Protein AF-A0A6L8WA72-F1 (afdb_monomer_lite)

Structure (mmCIF, N/CA/C/O backbone):
data_AF-A0A6L8WA72-F1
#
_entry.id   AF-A0A6L8WA72-F1
#
loop_
_atom_site.group_PDB
_atom_site.id
_atom_site.type_symbol
_atom_site.label_atom_id
_atom_site.label_alt_id
_atom_site.label_comp_id
_atom_site.label_asym_id
_atom_site.label_entity_id
_atom_site.label_seq_id
_atom_site.pdbx_PDB_ins_code
_atom_site.Cartn_x
_atom_site.Cartn_y
_atom_site.Cartn_z
_atom_site.occupancy
_atom_site.B_iso_or_equiv
_atom_site.auth_seq_id
_atom_site.auth_comp_id
_atom_site.auth_asym_id
_atom_site.auth_atom_id
_atom_site.pdbx_PDB_model_num
ATOM 1 N N . MET A 1 1 ? -19.493 1.531 -9.668 1.00 48.72 1 MET A N 1
ATOM 2 C CA . MET A 1 1 ? -18.537 1.687 -10.793 1.00 48.72 1 MET A CA 1
ATOM 3 C C . MET A 1 1 ? -17.182 1.018 -10.535 1.00 48.72 1 MET A C 1
ATOM 5 O O . MET A 1 1 ? -16.609 0.491 -11.476 1.00 48.72 1 MET A O 1
ATOM 9 N N . THR A 1 2 ? -16.727 0.914 -9.285 1.00 42.72 2 THR A N 1
ATOM 10 C CA . THR A 1 2 ? -15.458 0.289 -8.844 1.00 42.72 2 THR A CA 1
ATOM 11 C C . THR A 1 2 ? -15.287 -1.206 -9.161 1.00 42.72 2 THR A C 1
ATOM 13 O O . THR A 1 2 ? -14.178 -1.656 -9.432 1.00 42.72 2 THR A O 1
ATOM 16 N N . LYS A 1 3 ? -16.370 -1.995 -9.230 1.00 40.84 3 LYS A N 1
ATOM 17 C CA . LYS A 1 3 ? -16.275 -3.441 -9.529 1.00 40.84 3 LYS A CA 1
ATOM 18 C C . LYS A 1 3 ? -15.868 -3.768 -10.977 1.00 40.84 3 LYS A C 1
ATOM 20 O O . LYS A 1 3 ? -15.261 -4.807 -11.194 1.00 40.84 3 LYS A O 1
ATOM 25 N N . LYS A 1 4 ? -16.155 -2.894 -11.956 1.00 44.88 4 L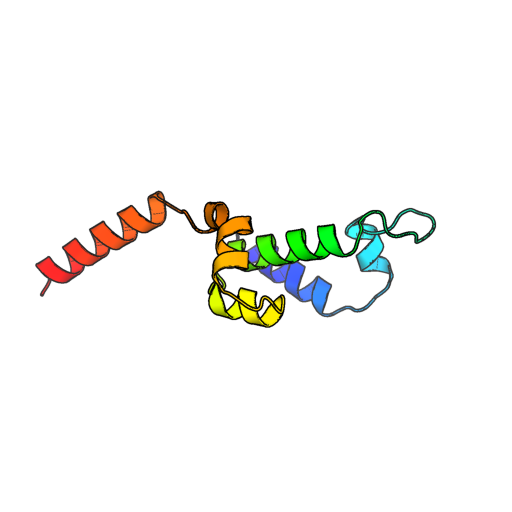YS A N 1
ATOM 26 C CA . LYS A 1 4 ? -15.813 -3.134 -13.377 1.00 44.88 4 LYS A CA 1
ATOM 27 C C . LYS A 1 4 ? -14.315 -2.964 -13.662 1.00 44.88 4 LYS A C 1
ATOM 29 O O . LYS A 1 4 ? -13.772 -3.689 -14.488 1.00 44.88 4 LYS A O 1
ATOM 34 N N . ILE A 1 5 ? -13.649 -2.061 -12.940 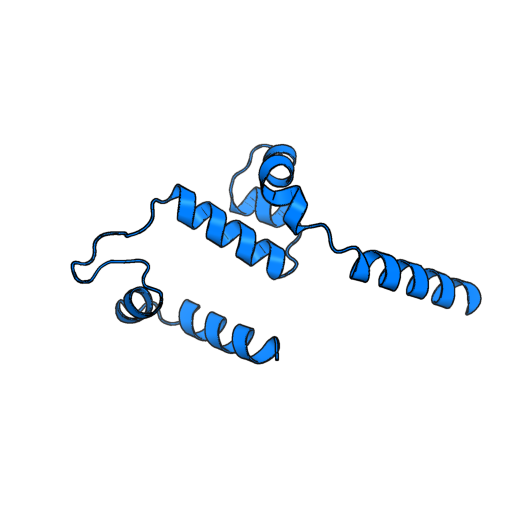1.00 51.97 5 ILE A N 1
ATOM 35 C CA . ILE A 1 5 ? -12.191 -1.869 -13.005 1.00 51.97 5 ILE A CA 1
ATOM 36 C C . ILE A 1 5 ? -11.479 -3.107 -12.433 1.00 51.97 5 ILE A C 1
ATOM 38 O O . ILE A 1 5 ? -10.533 -3.616 -13.031 1.00 51.97 5 ILE A O 1
ATOM 42 N N . LEU A 1 6 ? -12.013 -3.654 -11.334 1.00 44.31 6 LEU A N 1
ATOM 43 C CA . LEU A 1 6 ? -11.462 -4.818 -10.636 1.00 44.31 6 LEU A CA 1
ATOM 44 C C . LEU A 1 6 ? -11.507 -6.111 -11.474 1.00 44.31 6 LEU A C 1
ATOM 46 O O . LEU A 1 6 ? -10.569 -6.904 -11.435 1.00 44.31 6 LEU A O 1
ATOM 50 N N . THR A 1 7 ? -12.568 -6.320 -12.265 1.00 44.78 7 THR A N 1
ATOM 51 C CA . THR A 1 7 ? -12.662 -7.486 -13.165 1.00 44.78 7 THR A CA 1
ATOM 52 C C . THR A 1 7 ? -11.696 -7.368 -14.347 1.00 44.78 7 THR A C 1
ATOM 54 O O . THR A 1 7 ? -11.105 -8.366 -14.743 1.00 44.78 7 THR A O 1
ATOM 57 N N . SER A 1 8 ? -11.471 -6.152 -14.858 1.00 45.75 8 SER A N 1
ATOM 58 C CA . SER A 1 8 ? -10.559 -5.908 -15.985 1.00 45.75 8 SER A CA 1
ATOM 59 C C . SER A 1 8 ? -9.086 -6.133 -15.607 1.00 45.75 8 SER A C 1
ATOM 61 O O . SER A 1 8 ? -8.361 -6.833 -16.309 1.00 45.75 8 SER A O 1
ATOM 63 N N . LEU A 1 9 ? -8.649 -5.632 -14.445 1.00 50.59 9 LEU A N 1
ATOM 64 C CA . LEU A 1 9 ? -7.274 -5.808 -13.948 1.00 50.59 9 LEU A CA 1
ATOM 65 C C . LEU A 1 9 ? -6.927 -7.271 -13.625 1.00 50.59 9 LEU A C 1
ATOM 67 O O . LEU A 1 9 ? -5.799 -7.704 -13.853 1.00 50.59 9 LEU A O 1
ATOM 71 N N . CYS A 1 10 ? -7.899 -8.055 -13.149 1.00 36.28 10 CYS A N 1
ATOM 72 C CA . CYS A 1 10 ? -7.713 -9.484 -12.888 1.00 36.28 10 CYS A CA 1
ATOM 73 C C . CYS A 1 10 ? -7.539 -10.293 -14.189 1.00 36.28 10 CYS A C 1
ATOM 75 O O . CYS A 1 10 ? -6.713 -11.204 -14.245 1.00 36.28 10 CYS A O 1
ATOM 77 N N . SER A 1 11 ? -8.243 -9.918 -15.264 1.00 42.03 11 SER A N 1
ATOM 78 C CA . SER A 1 11 ? -8.046 -10.515 -16.591 1.00 42.03 11 SER A CA 1
ATOM 79 C C . SER A 1 11 ? -6.686 -10.157 -17.200 1.00 42.03 11 SER A C 1
ATOM 81 O O . SER A 1 11 ? -6.045 -11.025 -17.786 1.00 42.03 11 SER A O 1
ATOM 83 N N . ILE A 1 12 ? -6.210 -8.921 -16.999 1.00 51.00 12 ILE A N 1
ATOM 84 C CA . ILE A 1 12 ? -4.904 -8.448 -17.493 1.00 51.00 12 ILE A CA 1
ATOM 85 C C . ILE A 1 12 ? -3.742 -9.174 -16.796 1.00 51.00 12 ILE A C 1
ATOM 87 O O . ILE A 1 12 ? -2.781 -9.566 -17.452 1.00 51.00 12 ILE A O 1
ATOM 91 N N . LEU A 1 13 ? -3.845 -9.426 -15.486 1.00 48.28 13 LEU A N 1
ATOM 92 C CA . LEU A 1 13 ? -2.828 -10.174 -14.735 1.00 48.28 13 LEU A CA 1
ATOM 93 C C . LEU A 1 13 ? -2.794 -11.678 -15.081 1.00 48.28 13 LEU A C 1
ATOM 95 O O . LEU A 1 13 ? -1.762 -12.317 -14.890 1.00 48.28 13 LEU A O 1
ATOM 99 N N . SER A 1 14 ? -3.891 -12.250 -15.598 1.00 41.66 14 SER A N 1
ATOM 100 C CA . SER A 1 14 ? -3.987 -13.679 -15.943 1.00 41.66 14 SER A CA 1
ATOM 101 C C . SER A 1 14 ? -3.452 -14.023 -17.337 1.00 41.66 14 SER A C 1
ATOM 103 O O . SER A 1 14 ? -3.136 -15.187 -17.588 1.00 41.66 14 SER A O 1
ATOM 105 N N . THR A 1 15 ? -3.353 -13.062 -18.258 1.00 42.19 15 THR A N 1
ATOM 106 C CA . THR A 1 15 ? -2.805 -13.298 -19.600 1.00 42.19 15 THR A CA 1
ATOM 107 C C . THR A 1 15 ? -1.421 -12.678 -19.698 1.00 42.19 15 THR A C 1
ATOM 109 O O . THR A 1 15 ? -1.278 -11.508 -20.044 1.00 42.19 15 THR A O 1
ATOM 112 N N . ALA A 1 16 ? -0.391 -13.480 -19.428 1.00 46.41 16 ALA A N 1
ATOM 113 C CA . ALA A 1 16 ? 1.007 -13.175 -19.729 1.00 46.41 16 ALA A CA 1
ATOM 114 C C . ALA A 1 16 ? 1.248 -13.151 -21.255 1.00 46.41 16 ALA A C 1
ATOM 116 O O . ALA A 1 16 ? 2.015 -13.943 -21.795 1.00 46.41 16 ALA A O 1
ATOM 117 N N . GLN A 1 17 ? 0.535 -12.275 -21.964 1.00 45.50 17 GLN A N 1
ATOM 118 C CA . GLN A 1 17 ? 0.641 -12.089 -23.403 1.00 45.50 17 GLN A CA 1
ATOM 119 C C . GLN A 1 17 ? 1.367 -10.763 -23.670 1.00 45.50 17 GLN A C 1
ATOM 121 O O . GLN A 1 17 ? 0.933 -9.729 -23.156 1.00 45.50 17 GLN A O 1
ATOM 126 N N . PRO A 1 18 ? 2.409 -10.736 -24.523 1.00 48.47 18 PRO A N 1
ATOM 127 C CA . PRO A 1 18 ? 3.222 -9.540 -24.782 1.00 48.47 18 PRO A CA 1
ATOM 128 C C . PRO A 1 18 ? 2.433 -8.343 -25.346 1.00 48.47 18 PRO A C 1
ATOM 130 O O . PRO A 1 18 ? 2.925 -7.222 -25.317 1.00 48.47 18 PRO A O 1
ATOM 133 N N . ARG A 1 19 ? 1.190 -8.552 -25.812 1.00 46.94 19 ARG A N 1
ATOM 134 C CA . ARG A 1 19 ? 0.292 -7.476 -26.262 1.00 46.94 19 ARG A CA 1
ATOM 135 C C . ARG A 1 19 ? -0.251 -6.597 -25.128 1.00 46.94 19 ARG A C 1
ATOM 137 O O . ARG A 1 19 ? -0.374 -5.398 -25.336 1.00 46.94 19 ARG A O 1
ATOM 144 N N . GLY A 1 20 ? -0.500 -7.145 -23.934 1.00 51.25 20 GLY A N 1
ATOM 145 C CA . GLY A 1 20 ? -1.064 -6.362 -22.821 1.00 51.25 20 GLY A CA 1
ATOM 146 C C . GLY A 1 20 ? -0.117 -5.278 -22.292 1.00 51.25 20 GLY A C 1
ATOM 147 O O . GLY A 1 20 ? -0.557 -4.265 -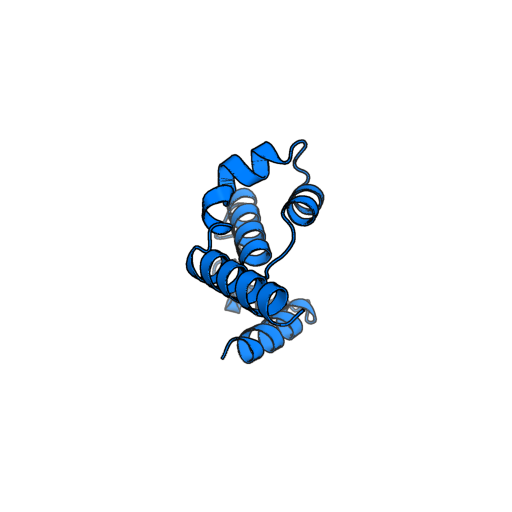21.763 1.00 51.25 20 GLY A O 1
ATOM 148 N N . MET A 1 21 ? 1.193 -5.451 -22.491 1.00 50.50 21 MET A N 1
ATOM 149 C CA . MET A 1 21 ? 2.203 -4.459 -22.108 1.00 50.50 21 MET A CA 1
ATOM 150 C C . MET A 1 21 ? 2.186 -3.216 -23.018 1.00 50.50 21 MET A C 1
ATOM 152 O O . MET A 1 21 ? 2.602 -2.145 -22.585 1.00 50.50 21 MET A O 1
ATOM 156 N N . ILE A 1 22 ? 1.678 -3.337 -24.250 1.00 53.88 22 ILE A N 1
ATOM 157 C CA . ILE A 1 22 ? 1.575 -2.232 -25.216 1.00 53.88 22 ILE A CA 1
ATOM 158 C C . ILE A 1 22 ? 0.324 -1.388 -24.923 1.00 53.88 22 ILE A C 1
ATOM 160 O O . ILE A 1 22 ? 0.394 -0.164 -24.952 1.00 53.88 22 ILE A O 1
ATOM 164 N N . ASP A 1 23 ? -0.788 -2.032 -24.542 1.00 53.62 23 ASP A N 1
ATOM 165 C CA . ASP A 1 23 ? -2.039 -1.357 -24.153 1.00 53.62 23 ASP A CA 1
ATOM 166 C C . ASP A 1 23 ? -1.905 -0.548 -22.851 1.00 53.62 23 ASP A C 1
ATOM 168 O O . ASP A 1 23 ? -2.590 0.454 -22.660 1.00 53.62 23 ASP A O 1
ATOM 172 N N . CYS A 1 24 ? -1.001 -0.956 -21.954 1.00 57.25 24 CYS A N 1
ATOM 173 C CA . CYS A 1 24 ? -0.662 -0.192 -20.752 1.00 57.25 24 CYS A CA 1
ATOM 174 C C . CYS A 1 24 ? 0.412 0.889 -20.988 1.00 57.25 24 CYS A C 1
ATOM 176 O O . CYS A 1 24 ? 0.833 1.523 -20.023 1.00 57.25 24 CYS A O 1
ATOM 178 N N . GLU A 1 25 ? 0.888 1.078 -22.228 1.00 63.94 25 GLU A N 1
ATOM 179 C CA . GLU A 1 25 ? 1.928 2.047 -22.620 1.00 63.94 25 GLU A CA 1
ATOM 180 C C . GLU A 1 25 ? 3.229 2.008 -21.791 1.00 63.94 25 GLU A C 1
ATOM 182 O O . GLU A 1 25 ? 3.990 2.974 -21.766 1.00 63.94 25 GLU A O 1
ATOM 187 N N . ILE A 1 26 ? 3.534 0.901 -21.115 1.00 65.75 26 ILE A N 1
ATOM 188 C CA . ILE A 1 26 ? 4.738 0.789 -20.272 1.00 65.75 26 ILE A CA 1
ATOM 189 C C . ILE A 1 26 ? 6.032 0.658 -21.089 1.00 65.75 26 ILE A C 1
ATOM 191 O O . ILE A 1 26 ? 7.126 0.901 -20.571 1.00 65.75 26 ILE A O 1
ATOM 195 N N . VAL A 1 27 ? 5.902 0.301 -22.367 1.00 69.00 27 VAL A N 1
ATOM 196 C CA . VAL A 1 27 ? 6.982 0.198 -23.350 1.00 69.00 27 VAL A CA 1
ATOM 197 C C . VAL A 1 27 ? 6.673 1.079 -24.562 1.00 69.00 27 VAL A C 1
ATOM 199 O O . VAL A 1 27 ? 5.507 1.365 -24.846 1.00 69.00 27 VAL A O 1
ATOM 202 N N . ASP A 1 28 ? 7.700 1.571 -25.247 1.00 71.94 28 ASP A N 1
ATOM 203 C CA . ASP A 1 28 ? 7.530 2.297 -26.507 1.00 71.94 28 ASP A CA 1
ATOM 204 C C . ASP A 1 28 ? 7.232 1.348 -27.684 1.00 71.94 28 ASP A C 1
ATOM 206 O O . ASP A 1 28 ? 7.173 0.124 -27.534 1.00 71.94 28 ASP A O 1
ATOM 210 N N . SER A 1 29 ? 7.017 1.916 -28.875 1.00 69.50 29 SER A N 1
ATOM 211 C CA . SER A 1 29 ? 6.780 1.153 -30.109 1.00 69.50 29 SER A CA 1
ATOM 212 C C . SER A 1 29 ? 7.960 0.265 -30.524 1.00 69.50 29 SER A C 1
ATOM 214 O O . SER A 1 29 ? 7.798 -0.591 -31.390 1.00 69.50 29 SER A O 1
ATOM 216 N N . GLU A 1 30 ? 9.129 0.458 -29.912 1.00 73.19 30 GLU A N 1
ATOM 217 C CA . GLU A 1 30 ? 10.369 -0.281 -30.156 1.00 73.19 30 GLU A CA 1
ATOM 218 C C . GLU A 1 30 ? 10.663 -1.303 -29.037 1.00 73.19 30 GLU A C 1
ATOM 220 O O . GLU A 1 30 ? 11.642 -2.048 -29.109 1.00 73.19 30 GLU A O 1
ATOM 225 N N . GLY A 1 31 ? 9.794 -1.393 -28.022 1.00 69.75 31 GLY A N 1
ATOM 226 C CA . GLY A 1 31 ? 9.906 -2.321 -26.899 1.00 69.75 31 GLY A CA 1
ATOM 227 C C . GLY A 1 31 ? 10.816 -1.852 -25.761 1.00 69.75 31 GLY A C 1
ATOM 228 O O . GLY A 1 31 ? 11.101 -2.647 -24.863 1.00 69.75 31 GLY A O 1
ATOM 229 N N . GLN A 1 32 ? 11.271 -0.596 -25.756 1.00 74.81 32 GLN A N 1
ATOM 230 C CA . GLN A 1 32 ? 12.059 -0.042 -24.655 1.00 74.81 32 GLN A CA 1
ATOM 231 C C . GLN A 1 32 ? 11.160 0.386 -23.489 1.00 74.81 32 GLN A C 1
ATOM 233 O O . GLN A 1 32 ? 10.062 0.909 -23.703 1.00 74.81 32 GLN A O 1
ATOM 238 N N . PRO A 1 33 ? 11.607 0.199 -22.235 1.00 75.94 33 PRO A N 1
ATOM 239 C CA . PRO A 1 33 ? 10.848 0.622 -21.067 1.00 75.94 33 PRO A CA 1
ATOM 240 C C . PRO A 1 33 ? 10.733 2.151 -21.019 1.00 75.94 33 PRO A C 1
ATOM 242 O O . PRO A 1 33 ? 11.738 2.849 -20.890 1.00 75.94 33 PRO A O 1
ATOM 245 N N . LYS A 1 34 ? 9.500 2.679 -21.044 1.00 79.50 34 LYS A N 1
ATOM 246 C CA . LYS A 1 34 ? 9.249 4.124 -20.874 1.00 79.50 34 LYS A CA 1
ATOM 247 C C . LYS A 1 34 ? 9.518 4.599 -19.443 1.00 79.50 34 LYS A C 1
ATOM 249 O O . LYS A 1 34 ? 9.778 5.777 -19.213 1.00 79.50 34 LYS A O 1
ATOM 254 N N . PHE A 1 35 ? 9.447 3.685 -18.474 1.00 81.12 35 PHE A N 1
ATOM 255 C CA . PHE A 1 35 ? 9.575 3.981 -17.051 1.00 81.12 35 PHE A CA 1
ATOM 256 C C . PHE A 1 35 ? 10.664 3.129 -16.403 1.00 81.12 35 PHE A C 1
ATOM 258 O O . PHE A 1 35 ? 10.787 1.934 -16.668 1.00 81.12 35 PHE A O 1
ATOM 265 N N . GLY A 1 36 ? 11.430 3.734 -15.495 1.00 85.50 36 GLY A N 1
ATOM 266 C CA . GLY A 1 36 ? 12.407 3.006 -14.692 1.00 85.50 36 GLY A CA 1
ATOM 267 C C . GLY A 1 36 ? 11.745 2.107 -13.641 1.00 85.50 36 GLY A C 1
ATOM 268 O O . GLY A 1 36 ? 10.631 2.368 -13.181 1.00 85.50 36 GLY A O 1
ATOM 269 N N . PHE A 1 37 ? 12.474 1.085 -13.180 1.00 81.94 37 PHE A N 1
ATOM 270 C CA . PHE A 1 37 ? 12.011 0.166 -12.127 1.00 81.94 37 PHE A CA 1
ATOM 271 C C . PHE A 1 37 ? 11.551 0.878 -10.848 1.00 81.94 37 PHE A C 1
ATOM 273 O O . PHE A 1 37 ? 10.628 0.418 -10.179 1.00 81.94 37 PHE A O 1
ATOM 280 N N . HIS A 1 38 ? 12.170 2.012 -10.509 1.00 86.81 38 HIS A N 1
ATOM 281 C CA . HIS A 1 38 ? 11.779 2.807 -9.348 1.00 86.81 38 HIS A CA 1
ATOM 282 C C . HIS A 1 38 ? 10.382 3.421 -9.520 1.00 86.81 38 HIS A C 1
ATOM 284 O O . HIS A 1 38 ? 9.561 3.338 -8.612 1.00 86.81 38 HIS A O 1
ATOM 290 N N . SER A 1 39 ? 10.074 3.960 -10.701 1.00 84.88 39 SER A N 1
ATOM 291 C CA . SER A 1 39 ? 8.757 4.522 -11.022 1.00 84.88 39 SER A CA 1
ATOM 292 C C . SER A 1 39 ? 7.670 3.449 -11.016 1.00 84.88 39 SER A C 1
ATOM 294 O O . SER A 1 39 ? 6.600 3.663 -10.455 1.00 84.88 39 SER A O 1
ATOM 296 N N . LEU A 1 40 ? 7.965 2.265 -11.563 1.00 85.62 40 LEU A N 1
ATOM 297 C CA . LEU A 1 40 ? 7.046 1.124 -11.520 1.00 85.62 40 LEU A CA 1
ATOM 298 C C . LEU A 1 40 ? 6.801 0.642 -10.085 1.00 85.62 40 LEU A C 1
ATOM 300 O O . LEU A 1 40 ? 5.676 0.290 -9.738 1.00 85.62 40 LEU A O 1
ATOM 304 N N . ARG A 1 41 ? 7.831 0.669 -9.228 1.00 87.25 41 ARG A N 1
ATOM 305 C CA . ARG A 1 41 ? 7.688 0.352 -7.802 1.00 87.25 41 ARG A CA 1
ATOM 306 C C . ARG A 1 41 ? 6.744 1.332 -7.099 1.00 87.25 41 ARG A C 1
ATOM 308 O O . ARG A 1 41 ? 5.894 0.881 -6.337 1.00 87.25 41 ARG A O 1
ATOM 315 N N . HIS A 1 42 ? 6.865 2.633 -7.372 1.00 90.06 42 HIS A N 1
ATOM 316 C CA . HIS A 1 42 ? 5.948 3.648 -6.835 1.00 90.06 42 HIS A CA 1
ATOM 317 C C . HIS A 1 42 ? 4.519 3.451 -7.335 1.00 90.06 42 HIS A C 1
ATOM 319 O O . HIS A 1 42 ? 3.591 3.443 -6.534 1.00 90.06 42 HIS A O 1
ATOM 325 N N . ALA A 1 43 ? 4.342 3.205 -8.635 1.00 88.94 43 ALA A N 1
ATOM 326 C CA . ALA A 1 43 ? 3.026 2.946 -9.215 1.00 88.94 43 ALA A CA 1
ATOM 327 C C . ALA A 1 43 ? 2.353 1.712 -8.589 1.00 88.94 43 ALA A C 1
ATOM 329 O O . ALA A 1 43 ? 1.182 1.763 -8.218 1.00 88.94 43 ALA A O 1
ATOM 330 N N . ALA A 1 44 ? 3.104 0.621 -8.409 1.00 88.19 44 ALA A N 1
ATOM 331 C CA . ALA A 1 44 ? 2.603 -0.579 -7.749 1.00 88.19 44 ALA A CA 1
ATOM 332 C C . ALA A 1 44 ? 2.187 -0.297 -6.298 1.00 88.19 44 ALA A C 1
ATOM 334 O O . ALA A 1 44 ? 1.109 -0.712 -5.880 1.00 88.19 44 ALA A O 1
ATOM 335 N N . ALA A 1 45 ? 3.003 0.445 -5.542 1.00 88.88 45 ALA A N 1
ATOM 336 C CA . ALA A 1 45 ? 2.680 0.820 -4.170 1.00 88.88 45 ALA A CA 1
ATOM 337 C C . ALA A 1 45 ? 1.380 1.635 -4.082 1.00 88.88 45 ALA A C 1
ATOM 339 O O . ALA A 1 45 ? 0.504 1.268 -3.303 1.00 88.88 45 ALA A O 1
ATOM 340 N N . SER A 1 46 ? 1.217 2.666 -4.918 1.00 88.06 46 SER A N 1
ATOM 341 C CA . SER A 1 46 ? -0.009 3.475 -4.961 1.00 88.06 46 SER A CA 1
ATOM 342 C C . SER A 1 46 ? -1.247 2.631 -5.275 1.00 88.06 46 SER A C 1
ATOM 344 O O . SER A 1 46 ? -2.263 2.761 -4.596 1.00 88.06 46 SER A O 1
ATOM 346 N N . LEU A 1 47 ? -1.146 1.701 -6.232 1.00 89.69 47 LEU A N 1
ATOM 347 C CA . LEU A 1 47 ? -2.243 0.792 -6.579 1.00 89.69 47 LEU A CA 1
ATOM 348 C C . LEU A 1 47 ? -2.625 -0.141 -5.424 1.00 89.69 47 LEU A C 1
ATOM 350 O O . LEU A 1 47 ? -3.806 -0.402 -5.210 1.00 89.69 47 LEU A O 1
ATOM 354 N N . PHE A 1 48 ? -1.653 -0.657 -4.667 1.00 88.75 48 PHE A N 1
ATOM 355 C CA . PHE A 1 48 ? -1.958 -1.500 -3.508 1.00 88.75 48 PHE A CA 1
ATOM 356 C C . PHE A 1 48 ? -2.639 -0.715 -2.384 1.00 88.75 48 PHE A C 1
ATOM 358 O O . PHE A 1 48 ? -3.510 -1.261 -1.705 1.00 88.75 48 PHE A O 1
ATOM 365 N N . ILE A 1 49 ? -2.275 0.555 -2.204 1.00 88.56 49 ILE A N 1
ATOM 366 C CA . ILE A 1 49 ? -2.891 1.429 -1.200 1.00 88.56 49 ILE A CA 1
ATOM 367 C C . ILE A 1 49 ? -4.336 1.745 -1.578 1.00 88.56 49 ILE A C 1
ATOM 369 O O . ILE A 1 49 ? -5.222 1.581 -0.746 1.00 88.56 49 ILE A O 1
ATOM 373 N N . GLU A 1 50 ? -4.596 2.088 -2.841 1.00 86.44 50 GLU A N 1
ATOM 374 C CA . GLU A 1 50 ? -5.955 2.329 -3.346 1.00 86.44 50 GLU A CA 1
ATOM 375 C C . GLU A 1 50 ? -6.854 1.085 -3.221 1.00 86.44 50 GLU A C 1
ATOM 377 O O . GLU A 1 50 ? -8.050 1.181 -2.960 1.00 86.44 50 GLU A O 1
ATOM 382 N N . GLN A 1 51 ? -6.274 -0.113 -3.334 1.00 86.69 51 GLN A N 1
ATOM 383 C CA . GLN A 1 51 ? -6.980 -1.377 -3.101 1.00 86.69 51 GLN A CA 1
ATOM 384 C C . GLN A 1 51 ? -7.250 -1.676 -1.615 1.00 86.69 51 GLN A C 1
ATOM 386 O O . GLN A 1 51 ? -7.791 -2.739 -1.302 1.00 86.69 51 GLN A O 1
ATOM 391 N N . GLY A 1 52 ? -6.853 -0.795 -0.695 1.00 85.31 52 GLY A N 1
ATOM 392 C CA . GLY A 1 52 ? -7.064 -0.959 0.741 1.00 85.31 52 GLY A CA 1
ATOM 393 C C . GLY A 1 52 ? -6.157 -2.012 1.378 1.00 85.31 52 GLY A C 1
ATOM 394 O O . GLY A 1 52 ? -6.525 -2.633 2.378 1.00 85.31 52 GLY A O 1
ATOM 395 N N . TRP A 1 53 ? -4.981 -2.285 0.801 1.00 88.38 53 TRP A N 1
ATOM 396 C CA . TRP A 1 53 ? -4.040 -3.218 1.419 1.00 88.38 53 TRP A CA 1
ATOM 397 C C . TRP A 1 53 ? -3.438 -2.625 2.689 1.00 88.38 53 TRP A C 1
ATOM 399 O O . TRP A 1 53 ? -3.148 -1.434 2.779 1.00 88.38 53 TRP A O 1
ATOM 409 N N . THR A 1 54 ? -3.169 -3.489 3.668 1.00 88.12 54 THR A N 1
ATOM 410 C CA . THR A 1 54 ? -2.558 -3.034 4.914 1.00 88.12 54 THR A CA 1
ATOM 411 C C . THR A 1 54 ? -1.123 -2.539 4.673 1.00 88.12 54 THR A C 1
ATOM 413 O O . THR A 1 54 ? -0.355 -3.197 3.954 1.00 88.12 54 THR A O 1
ATOM 416 N N . PRO A 1 55 ? -0.698 -1.439 5.325 1.00 87.56 55 PRO A N 1
ATOM 417 C CA . PRO A 1 55 ? 0.653 -0.891 5.181 1.00 87.56 55 PRO A CA 1
ATOM 418 C C . PRO A 1 55 ? 1.755 -1.923 5.449 1.00 87.56 55 PRO A C 1
ATOM 420 O O . PRO A 1 55 ? 2.783 -1.950 4.776 1.00 87.56 55 PRO A O 1
ATOM 423 N N . LYS A 1 56 ? 1.522 -2.838 6.400 1.00 88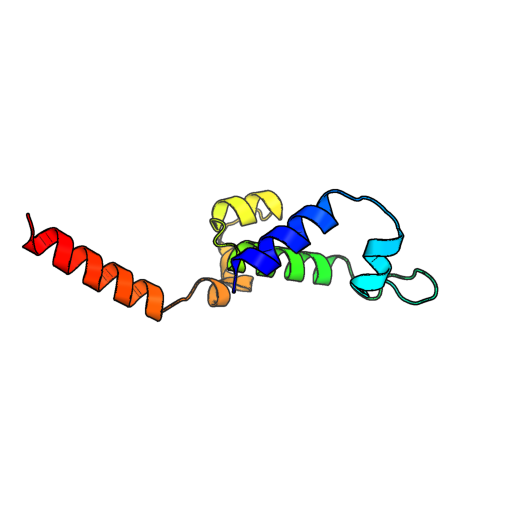.88 56 LYS A N 1
ATOM 424 C CA . LYS A 1 56 ? 2.471 -3.907 6.730 1.00 88.88 56 LYS A CA 1
ATOM 425 C C . LYS A 1 56 ? 2.646 -4.913 5.593 1.00 88.88 56 LYS A C 1
ATOM 427 O O . LYS A 1 56 ? 3.759 -5.376 5.354 1.00 88.88 56 LYS A O 1
ATOM 432 N N . LYS A 1 57 ? 1.566 -5.246 4.882 1.00 90.31 57 LYS A N 1
ATOM 433 C CA . LYS A 1 57 ? 1.615 -6.148 3.726 1.00 90.31 57 LYS A CA 1
ATOM 434 C C . LYS A 1 57 ? 2.386 -5.505 2.574 1.00 90.31 57 LYS A C 1
ATOM 436 O O . LYS A 1 57 ? 3.233 -6.158 1.971 1.00 90.31 57 LYS A O 1
ATOM 441 N N . ILE A 1 58 ? 2.144 -4.218 2.330 1.00 89.56 58 ILE A N 1
ATOM 442 C CA . ILE A 1 58 ? 2.866 -3.426 1.327 1.00 89.56 58 ILE A CA 1
ATOM 443 C C . ILE A 1 58 ? 4.358 -3.340 1.680 1.00 89.56 58 ILE A C 1
ATOM 445 O O . ILE A 1 58 ? 5.200 -3.572 0.818 1.00 89.56 58 ILE A O 1
ATOM 449 N N . GLN A 1 59 ? 4.695 -3.111 2.955 1.00 91.44 59 GLN A N 1
ATOM 450 C CA . GLN A 1 59 ? 6.080 -3.088 3.438 1.00 91.44 59 GLN A CA 1
ATOM 451 C C . GLN A 1 59 ? 6.840 -4.375 3.070 1.00 91.44 59 GLN A C 1
ATOM 453 O O . GLN A 1 59 ? 7.951 -4.307 2.546 1.00 91.44 59 GLN A O 1
ATOM 458 N N . VAL A 1 60 ? 6.243 -5.544 3.333 1.00 91.19 60 VAL A N 1
ATOM 459 C CA . VAL A 1 60 ? 6.855 -6.851 3.036 1.00 91.19 60 VAL A CA 1
ATOM 460 C C . VAL A 1 60 ? 6.991 -7.068 1.529 1.00 91.19 60 VAL A C 1
ATOM 462 O O . VAL A 1 60 ? 8.038 -7.515 1.074 1.00 91.19 60 VAL A O 1
ATOM 465 N N . LEU A 1 61 ? 5.968 -6.705 0.751 1.00 89.06 61 LEU A N 1
ATOM 466 C CA . LEU A 1 61 ? 5.969 -6.862 -0.704 1.00 89.06 61 LEU A CA 1
ATOM 467 C C . LEU A 1 61 ? 7.028 -5.985 -1.392 1.00 89.06 61 LEU A C 1
ATOM 469 O O . LEU A 1 61 ? 7.681 -6.428 -2.333 1.00 89.06 61 LEU A O 1
ATOM 473 N N . LEU A 1 62 ? 7.211 -4.751 -0.917 1.00 87.38 62 LEU A N 1
ATOM 474 C CA . LEU A 1 62 ? 8.210 -3.813 -1.440 1.00 87.38 62 LEU A CA 1
ATOM 475 C C . LEU A 1 62 ? 9.625 -4.074 -0.898 1.00 87.38 62 LEU A C 1
ATOM 477 O O . LEU A 1 62 ? 10.592 -3.514 -1.419 1.00 87.38 62 LEU A O 1
ATOM 481 N N . GLY A 1 63 ? 9.755 -4.907 0.140 1.00 89.12 63 GLY A N 1
ATOM 482 C CA . GLY A 1 63 ? 11.027 -5.206 0.796 1.00 89.12 63 GLY A CA 1
ATOM 483 C C . GLY A 1 63 ? 11.568 -4.049 1.639 1.00 89.12 63 GLY A C 1
ATOM 484 O O . GLY A 1 63 ? 12.780 -3.914 1.794 1.00 89.12 63 GLY A O 1
ATOM 485 N N . HIS A 1 64 ? 10.697 -3.185 2.168 1.00 92.06 64 HIS A N 1
ATOM 486 C CA . HIS A 1 64 ? 11.122 -2.100 3.050 1.00 92.06 64 HIS A CA 1
ATOM 487 C C . HIS A 1 64 ? 11.521 -2.652 4.424 1.00 92.06 64 HIS A C 1
ATOM 489 O O . HIS A 1 64 ? 10.773 -3.404 5.058 1.00 92.06 64 HIS A O 1
ATOM 495 N N . SER A 1 65 ? 12.694 -2.248 4.911 1.00 89.94 65 SER A N 1
ATOM 496 C CA . SER A 1 65 ? 13.217 -2.672 6.217 1.00 89.94 65 SER A CA 1
ATOM 497 C C . SER A 1 65 ? 12.370 -2.151 7.379 1.00 89.94 65 SER A C 1
ATOM 499 O O . SER A 1 65 ? 12.219 -2.831 8.392 1.00 89.94 65 SER A O 1
ATOM 501 N N . SER A 1 66 ? 11.770 -0.972 7.214 1.00 90.56 66 SER A N 1
ATOM 502 C CA . SER A 1 66 ? 10.916 -0.328 8.207 1.00 90.56 66 SER A CA 1
ATOM 503 C C . SER A 1 66 ? 9.584 0.108 7.607 1.00 90.56 66 SER A C 1
ATOM 505 O O . SER A 1 66 ? 9.484 0.449 6.426 1.00 90.56 66 SER A O 1
ATOM 507 N N . ILE A 1 67 ? 8.557 0.130 8.455 1.00 90.25 67 ILE A N 1
ATOM 508 C CA . ILE A 1 67 ? 7.248 0.680 8.113 1.00 90.25 67 ILE A CA 1
ATOM 509 C C . ILE A 1 67 ? 7.320 2.197 7.893 1.00 90.25 67 ILE A C 1
ATOM 511 O O . ILE A 1 67 ? 6.624 2.699 7.014 1.00 90.25 67 ILE A O 1
ATOM 515 N N . ASN A 1 68 ? 8.229 2.896 8.589 1.00 91.50 68 ASN A N 1
ATOM 516 C CA . ASN A 1 68 ? 8.454 4.334 8.423 1.00 91.50 68 ASN A CA 1
ATOM 517 C C . ASN A 1 68 ? 8.773 4.677 6.972 1.00 91.50 68 ASN A C 1
ATOM 519 O O . ASN A 1 68 ? 8.104 5.522 6.413 1.00 91.50 68 ASN A O 1
ATOM 523 N N . MET A 1 69 ? 9.650 3.921 6.302 1.00 89.69 69 MET A N 1
ATOM 524 C CA . MET A 1 69 ? 9.961 4.158 4.883 1.00 89.69 69 MET A CA 1
ATOM 525 C C . MET A 1 6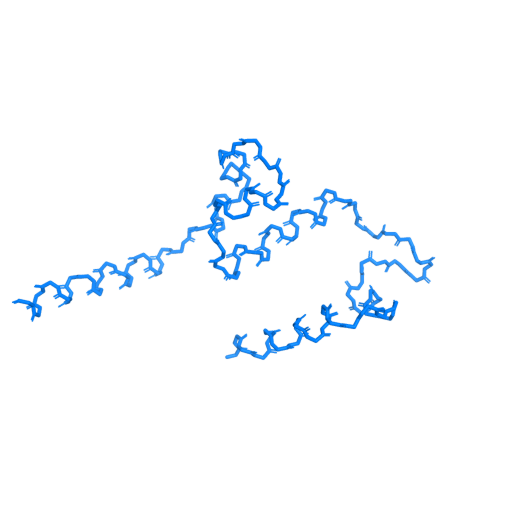9 ? 8.722 4.115 3.978 1.00 89.69 69 MET A C 1
ATOM 527 O O . MET A 1 69 ? 8.666 4.794 2.960 1.00 89.69 69 MET A O 1
ATOM 531 N N . THR A 1 70 ? 7.725 3.303 4.335 1.00 90.38 70 THR A N 1
ATOM 532 C CA . THR A 1 70 ? 6.471 3.212 3.576 1.00 90.38 70 THR A CA 1
ATOM 533 C C . THR A 1 70 ? 5.566 4.406 3.879 1.00 90.38 70 THR A C 1
ATOM 535 O O . THR A 1 70 ? 4.982 4.970 2.960 1.00 90.38 70 TH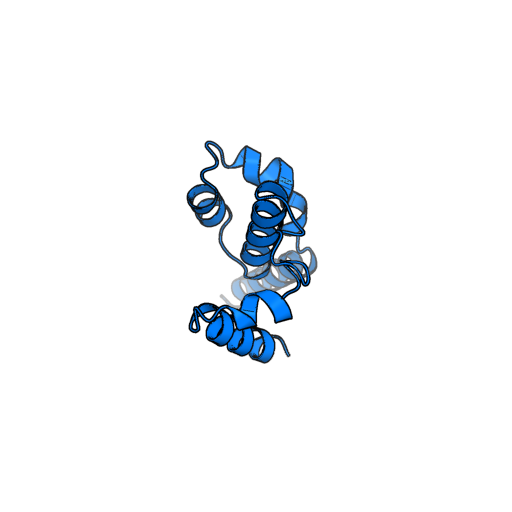R A O 1
ATOM 538 N N . PHE A 1 71 ? 5.469 4.819 5.143 1.00 89.62 71 PHE A N 1
ATOM 539 C CA . PHE A 1 71 ? 4.656 5.968 5.552 1.00 89.62 71 PHE A CA 1
ATOM 540 C C . PHE A 1 71 ? 5.273 7.321 5.189 1.00 89.62 71 PHE A C 1
ATOM 542 O O . PHE A 1 71 ? 4.538 8.234 4.839 1.00 89.62 71 PHE A O 1
ATOM 549 N N . ASP A 1 72 ? 6.595 7.447 5.194 1.00 90.75 72 ASP A N 1
ATOM 550 C CA . ASP A 1 72 ? 7.291 8.672 4.798 1.00 90.75 72 ASP A CA 1
ATOM 551 C C . ASP A 1 72 ? 7.017 8.995 3.321 1.00 90.75 72 ASP A C 1
ATOM 553 O O . ASP A 1 72 ? 6.869 10.156 2.949 1.00 90.75 72 ASP A O 1
ATOM 557 N N . VAL A 1 73 ? 6.902 7.961 2.477 1.00 89.38 73 VAL A N 1
ATOM 558 C CA . VAL A 1 73 ? 6.664 8.115 1.035 1.00 89.38 73 VAL A CA 1
ATOM 559 C C . VAL A 1 73 ? 5.172 8.154 0.705 1.00 89.38 73 VAL A C 1
ATOM 561 O O . VAL A 1 73 ? 4.729 9.024 -0.041 1.00 89.38 73 VAL A O 1
ATOM 564 N N . TYR A 1 74 ? 4.378 7.236 1.259 1.00 90.50 74 TYR A N 1
ATOM 565 C CA . TYR A 1 74 ? 2.981 7.037 0.858 1.00 90.50 74 TYR A CA 1
ATOM 566 C C . TYR A 1 74 ? 1.958 7.388 1.941 1.00 90.50 74 TYR A C 1
ATOM 568 O O . TYR A 1 74 ? 0.769 7.173 1.740 1.00 90.50 74 TYR A O 1
ATOM 576 N N . GLY A 1 75 ? 2.380 7.924 3.089 1.00 86.06 75 GLY A N 1
ATOM 577 C CA . GLY A 1 75 ? 1.510 8.221 4.236 1.00 86.06 75 GLY A CA 1
ATOM 578 C C . GLY A 1 75 ? 0.286 9.059 3.876 1.00 86.06 75 GLY A C 1
ATOM 579 O O . GLY A 1 75 ? -0.811 8.800 4.361 1.00 86.06 75 GLY A O 1
ATOM 580 N N . HIS A 1 76 ? 0.463 10.003 2.953 1.00 86.94 76 HIS A N 1
ATOM 581 C CA . HIS A 1 76 ? -0.600 10.865 2.444 1.00 86.94 76 HIS A CA 1
ATOM 582 C C . HIS A 1 76 ? -1.703 10.107 1.684 1.00 86.94 76 HIS A C 1
ATOM 584 O O . HIS A 1 76 ? -2.829 10.585 1.637 1.00 86.94 76 HIS A O 1
ATOM 590 N N . LEU A 1 77 ? -1.409 8.928 1.122 1.00 86.06 77 LEU A N 1
ATOM 591 C CA . LEU A 1 77 ? -2.386 8.094 0.411 1.00 86.06 77 LEU A CA 1
ATOM 592 C C . LEU A 1 77 ? -3.270 7.274 1.357 1.00 86.06 77 LEU A C 1
ATOM 594 O O . LEU A 1 77 ? -4.312 6.783 0.939 1.00 86.06 77 LEU A O 1
ATOM 598 N N . PHE A 1 78 ? -2.867 7.114 2.620 1.00 81.56 78 PHE A N 1
ATOM 599 C CA . PHE A 1 78 ? -3.658 6.401 3.627 1.00 81.56 78 PHE A CA 1
ATOM 600 C C . PHE A 1 78 ? -4.669 7.301 4.346 1.00 81.56 78 PHE A C 1
ATOM 602 O O . PHE A 1 78 ? -5.465 6.801 5.136 1.00 81.56 78 PHE A O 1
ATOM 609 N N . HIS A 1 79 ? -4.625 8.615 4.123 1.00 80.19 79 HIS A N 1
ATOM 610 C CA . HIS A 1 79 ? -5.513 9.551 4.796 1.00 80.19 79 HIS A CA 1
ATOM 611 C C . HIS A 1 79 ? -6.832 9.679 4.027 1.00 80.19 79 HIS A C 1
ATOM 613 O O . HIS A 1 79 ? -6.864 10.272 2.948 1.00 80.19 79 HIS A O 1
ATOM 619 N N . ASN A 1 80 ? -7.916 9.141 4.591 1.00 80.62 80 ASN A N 1
ATOM 620 C CA . ASN A 1 80 ? -9.268 9.299 4.062 1.00 80.62 80 ASN A CA 1
ATOM 621 C C . ASN A 1 80 ? -10.199 9.875 5.147 1.00 80.62 80 ASN A C 1
ATOM 623 O O . ASN A 1 80 ? -10.859 9.119 5.864 1.00 80.62 80 ASN A O 1
ATOM 627 N N . PRO A 1 81 ? -10.268 11.212 5.280 1.00 78.62 81 PRO A N 1
ATOM 628 C CA . PRO A 1 81 ? -10.983 11.857 6.380 1.00 78.62 81 PRO A CA 1
ATOM 629 C C . PRO A 1 81 ? -12.492 11.576 6.356 1.00 78.62 81 PRO A C 1
ATOM 631 O O . PRO A 1 81 ? -13.137 11.579 7.401 1.00 78.62 81 PRO A O 1
ATOM 634 N N . GLU A 1 82 ? -13.066 11.313 5.179 1.00 79.19 82 GLU A N 1
ATOM 635 C CA . GLU A 1 82 ? -14.483 10.962 5.050 1.00 79.19 82 GLU A CA 1
ATOM 636 C C . GLU A 1 82 ? -14.777 9.575 5.639 1.00 79.19 82 GLU A C 1
ATOM 638 O O . GLU A 1 82 ? -15.782 9.396 6.332 1.00 79.19 82 GLU A O 1
ATOM 643 N N . GLU A 1 83 ? -13.889 8.603 5.407 1.00 82.88 83 GLU A N 1
ATOM 644 C CA . GLU A 1 83 ? -13.997 7.266 6.000 1.00 82.88 83 GLU A CA 1
ATOM 645 C C . GLU A 1 83 ? -13.814 7.304 7.515 1.00 82.88 83 GLU A C 1
ATOM 647 O O . GLU A 1 83 ? -14.579 6.651 8.224 1.00 82.88 83 GLU A O 1
ATOM 652 N N . ASP A 1 84 ? -12.861 8.093 8.012 1.00 83.88 84 ASP A N 1
ATOM 653 C CA . ASP A 1 84 ? -12.609 8.233 9.448 1.00 83.88 84 ASP A CA 1
ATOM 654 C C . ASP A 1 84 ? -13.859 8.759 10.178 1.00 83.88 84 ASP A C 1
ATOM 656 O O . ASP A 1 84 ? -14.303 8.175 11.171 1.00 83.88 84 ASP A O 1
ATOM 660 N N . VAL A 1 85 ? -14.498 9.807 9.643 1.00 88.44 85 VAL A N 1
ATOM 661 C CA . VAL A 1 85 ? -15.743 10.367 10.201 1.00 88.44 85 VAL A CA 1
ATOM 662 C C . VAL A 1 85 ? -16.890 9.358 10.129 1.00 88.44 85 VAL A C 1
ATOM 664 O O . VAL A 1 85 ? -17.636 9.199 11.097 1.00 88.44 85 VAL A O 1
ATOM 667 N N . ALA A 1 86 ? -17.031 8.644 9.009 1.00 88.56 86 ALA A N 1
ATOM 668 C CA . ALA A 1 86 ? -18.074 7.635 8.852 1.00 88.56 86 ALA A CA 1
ATOM 669 C C . ALA A 1 86 ? -17.903 6.465 9.836 1.00 88.56 86 ALA A C 1
ATOM 671 O O . ALA A 1 86 ? -18.886 5.978 10.400 1.00 88.56 86 ALA A O 1
ATOM 672 N N . GLN A 1 87 ? -16.665 6.024 10.074 1.00 88.00 87 GLN A N 1
ATOM 673 C CA . GLN A 1 87 ? -16.362 4.985 11.055 1.00 88.00 87 GLN A CA 1
ATOM 674 C C . GLN A 1 87 ? -16.647 5.459 12.480 1.00 88.00 87 GLN A C 1
ATOM 676 O O . GLN A 1 87 ? -17.244 4.708 13.250 1.00 88.00 87 GLN A O 1
ATOM 681 N N . MET A 1 88 ? -16.294 6.703 12.820 1.00 89.25 88 MET A N 1
ATOM 682 C CA . MET A 1 88 ? -16.623 7.294 14.119 1.00 89.25 88 MET A CA 1
ATOM 683 C C . MET A 1 88 ? -18.133 7.363 14.355 1.00 89.25 88 MET A C 1
ATOM 685 O O . MET A 1 88 ? -18.610 6.847 15.363 1.00 89.25 88 MET A O 1
ATOM 689 N N . ALA A 1 89 ? -18.895 7.899 13.398 1.00 90.75 89 ALA A N 1
ATOM 690 C CA . ALA A 1 89 ? -20.352 7.978 13.496 1.00 90.75 89 ALA A CA 1
ATOM 691 C C . ALA A 1 89 ? -21.004 6.589 13.628 1.00 90.75 89 ALA A C 1
ATOM 693 O O . ALA A 1 89 ? -21.966 6.406 14.376 1.00 90.75 89 ALA A O 1
ATOM 694 N N . LYS A 1 90 ? -20.461 5.581 12.932 1.00 92.00 90 LYS A N 1
ATOM 695 C CA . LYS A 1 90 ? -20.914 4.194 13.068 1.00 92.00 90 LYS A CA 1
ATOM 696 C C . LYS A 1 90 ? -20.646 3.646 14.471 1.00 92.00 90 LYS A C 1
ATOM 698 O O . LYS A 1 90 ? -21.547 3.060 15.059 1.00 92.00 90 LYS A O 1
ATOM 703 N N . MET A 1 91 ? -19.446 3.859 15.016 1.00 92.19 91 MET A N 1
ATOM 704 C CA . MET A 1 91 ? -19.108 3.430 16.378 1.00 92.19 91 MET A CA 1
ATOM 705 C C . MET A 1 91 ? -20.019 4.084 17.424 1.00 92.19 91 MET A C 1
ATOM 707 O O . MET A 1 91 ? -20.472 3.401 18.336 1.00 92.19 91 MET A O 1
ATOM 711 N N . GLU A 1 92 ? -20.324 5.378 17.280 1.00 93.12 92 GLU A N 1
ATOM 712 C CA . GLU A 1 92 ? -21.269 6.081 18.158 1.00 93.12 92 GLU A CA 1
ATOM 713 C C . GLU A 1 92 ? -22.670 5.456 18.104 1.00 93.12 92 GLU A C 1
ATOM 715 O O . GLU A 1 92 ? -23.276 5.200 19.145 1.00 93.12 92 GLU A O 1
ATOM 720 N N . SER A 1 93 ? -23.165 5.153 16.900 1.00 93.44 93 SER A N 1
ATOM 721 C CA . SER A 1 93 ? -24.457 4.486 16.717 1.00 93.44 93 SER A CA 1
ATOM 722 C C . SER A 1 93 ? -24.480 3.080 17.322 1.00 93.44 93 SER A C 1
ATOM 724 O O . SER A 1 93 ? -25.460 2.717 17.967 1.00 93.44 93 SER A O 1
ATOM 726 N N . ASP A 1 94 ? -23.424 2.289 17.115 1.00 93.62 94 ASP A N 1
ATOM 727 C CA . ASP A 1 94 ? -23.324 0.921 17.634 1.00 93.62 94 ASP A CA 1
ATOM 728 C C . ASP A 1 94 ? -23.274 0.913 19.175 1.00 93.62 94 ASP A C 1
ATOM 730 O O . ASP A 1 94 ? -23.839 0.022 19.805 1.00 93.62 94 ASP A O 1
ATOM 734 N N . LEU A 1 95 ? -22.649 1.926 19.789 1.00 93.75 95 LEU A N 1
ATOM 735 C CA . LEU A 1 95 ? -22.547 2.057 21.245 1.00 93.75 95 LEU A CA 1
ATOM 736 C C . LEU A 1 95 ? -23.860 2.508 21.900 1.00 93.75 95 LEU A C 1
ATOM 738 O O . LEU A 1 95 ? -24.177 2.054 22.992 1.00 93.75 95 LEU A O 1
ATOM 742 N N . LEU A 1 96 ? -24.621 3.391 21.247 1.00 91.00 96 LEU A N 1
ATOM 743 C CA . LEU A 1 96 ? -25.937 3.838 21.727 1.00 91.00 96 LEU A CA 1
ATOM 744 C C . LEU A 1 96 ? -27.037 2.783 21.536 1.00 91.00 96 LEU A C 1
ATOM 746 O O . LEU A 1 96 ? -28.087 2.872 22.170 1.00 91.00 96 LEU A O 1
ATOM 750 N N . ALA A 1 97 ? -26.821 1.822 20.638 1.00 86.81 97 ALA A N 1
ATOM 751 C CA . ALA A 1 97 ? -27.741 0.719 20.383 1.00 86.81 97 ALA A CA 1
ATOM 752 C C . ALA A 1 97 ? -27.546 -0.486 21.328 1.00 86.81 97 ALA A C 1
ATOM 754 O O . ALA A 1 97 ? -28.370 -1.405 21.289 1.00 86.81 97 ALA A O 1
ATOM 755 N N . ALA A 1 98 ? -26.476 -0.496 22.133 1.00 68.62 98 ALA A N 1
ATOM 756 C CA . ALA A 1 98 ? -26.151 -1.529 23.122 1.00 68.62 98 ALA A CA 1
ATOM 757 C C . ALA A 1 98 ? -26.668 -1.167 24.523 1.00 68.62 98 ALA A C 1
ATOM 759 O O . ALA A 1 98 ? -27.101 -2.105 25.234 1.00 68.62 98 ALA A O 1
#

Sequence (98 aa):
MTKKILTSLCSILSTAQPRGMIDCEIVDSEGQPKFGFHSLRHAAASLFIEQGWTPKKIQVLLGHSSINMTFDVYGHLFHNPEEDVAQMAKMESDLLAA

InterPro domains:
  IPR002104 Integrase, catalytic domain [PF00589] (30-78)
  IPR002104 Integrase, catalytic domain [PS51898] (1-89)
  IPR011010 DNA breaking-rejoining enzyme, catalytic core [SSF56349] (31-85)
  IPR013762 Integrase-like, catalytic domain superfamily [G3DSA:1.10.443.10] (5-93)

Foldseek 3Di:
DVVVVVVVVVVLVVDPDPVSCVVVVQADPVRHGPDDPVVVLVVVLLVCLVVVHDLVVNCVVSVPPDSCVSCVNCVVSNDDPVVVVVVVVVVVVVVVVD

Secondary structure (DSSP, 8-state):
-HHHHHHHHHHHHH---TTHHHHTT-B-TTS-BSS-HHHHHHHHHHHHHHTT--HHHHHHHHT-S-HHHHHHHHGGGG--HHHHHHHHHHHHHHHHT-

Radius of gyration: 18.34 Å; chains: 1; bounding box: 41×26×53 Å

Organism: NCBI:txid2606216

pLDDT: mean 76.09, std 17.78, range [36.28, 93.75]